Protein AF-X0RIC4-F1 (afdb_monomer_lite)

Structure (mmCIF, N/CA/C/O backbone):
data_AF-X0RIC4-F1
#
_entry.id   AF-X0RIC4-F1
#
loop_
_atom_site.group_PDB
_atom_site.id
_atom_site.type_symbol
_atom_site.label_atom_id
_atom_site.label_alt_id
_atom_site.label_comp_id
_atom_site.label_asym_id
_atom_site.label_entity_id
_atom_site.label_seq_id
_atom_site.pdbx_PDB_ins_code
_atom_site.Cartn_x
_atom_site.Cartn_y
_atom_site.Cartn_z
_atom_site.occupancy
_atom_site.B_iso_or_equiv
_atom_site.auth_seq_id
_atom_site.auth_comp_id
_atom_site.auth_asym_id
_atom_site.auth_atom_id
_atom_site.pdbx_PDB_model_num
ATOM 1 N N . MET A 1 1 ? 10.870 5.570 -23.218 1.00 50.81 1 MET A N 1
ATOM 2 C CA . MET A 1 1 ? 11.682 4.789 -22.263 1.00 50.81 1 MET A CA 1
ATOM 3 C C . MET A 1 1 ? 11.216 5.208 -20.881 1.00 50.81 1 MET A C 1
ATOM 5 O O . MET A 1 1 ? 11.483 6.336 -20.495 1.00 50.81 1 MET A O 1
ATOM 9 N N . VAL A 1 2 ? 10.388 4.401 -20.217 1.00 67.12 2 VAL A N 1
ATOM 10 C CA . VAL A 1 2 ? 9.925 4.743 -18.865 1.00 67.12 2 VAL A CA 1
ATOM 11 C C . VAL A 1 2 ? 11.078 4.425 -17.921 1.00 67.12 2 VAL A C 1
ATOM 13 O O . VAL A 1 2 ? 11.483 3.271 -17.803 1.00 67.12 2 VAL A O 1
ATOM 16 N N . THR A 1 3 ? 11.675 5.457 -17.335 1.00 86.06 3 THR A N 1
ATOM 17 C CA . THR A 1 3 ? 12.798 5.302 -16.407 1.00 86.06 3 THR A CA 1
ATOM 18 C C . THR A 1 3 ? 12.267 4.816 -15.063 1.00 86.06 3 THR A C 1
ATOM 20 O O . THR A 1 3 ? 11.156 5.162 -14.674 1.00 86.06 3 THR A O 1
ATOM 23 N N . ILE A 1 4 ? 13.070 4.063 -14.311 1.00 85.69 4 ILE A N 1
ATOM 24 C CA . ILE A 1 4 ? 12.718 3.586 -12.959 1.00 85.69 4 ILE A CA 1
ATOM 25 C C . ILE A 1 4 ? 12.215 4.737 -12.063 1.00 85.69 4 ILE A C 1
ATOM 27 O O . ILE A 1 4 ? 11.303 4.550 -11.268 1.00 85.69 4 ILE A O 1
ATOM 31 N N . ILE A 1 5 ? 12.750 5.946 -12.257 1.00 85.81 5 ILE A N 1
ATOM 32 C CA . ILE A 1 5 ? 12.340 7.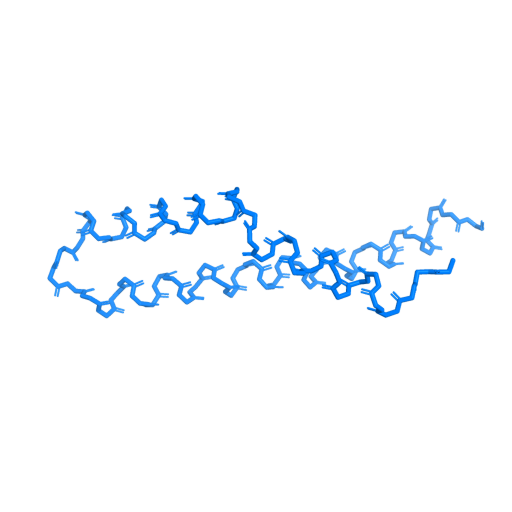176 -11.563 1.00 85.81 5 ILE A CA 1
ATOM 33 C C . ILE A 1 5 ? 10.862 7.524 -11.811 1.00 85.81 5 ILE A C 1
ATOM 35 O O . ILE A 1 5 ? 10.151 7.840 -10.862 1.00 85.81 5 ILE A O 1
ATOM 39 N N . GLU A 1 6 ? 10.384 7.421 -13.052 1.00 86.12 6 GLU A N 1
ATOM 40 C CA . GLU A 1 6 ? 8.984 7.695 -13.408 1.00 86.12 6 GLU A CA 1
ATOM 41 C C . GLU A 1 6 ? 8.048 6.663 -12.773 1.00 86.12 6 GLU A C 1
ATOM 43 O O . GLU A 1 6 ? 7.000 7.013 -12.239 1.00 86.12 6 GLU A O 1
ATOM 48 N N . ILE A 1 7 ? 8.458 5.389 -12.769 1.00 86.88 7 ILE A N 1
ATOM 49 C CA . ILE A 1 7 ? 7.689 4.295 -12.157 1.00 86.88 7 ILE A CA 1
ATOM 50 C C . ILE A 1 7 ? 7.549 4.529 -10.650 1.00 86.88 7 ILE A C 1
ATOM 52 O O . ILE A 1 7 ? 6.458 4.391 -10.101 1.00 86.88 7 ILE A O 1
ATOM 56 N N . ILE A 1 8 ? 8.638 4.927 -9.984 1.00 86.56 8 ILE A N 1
ATOM 57 C CA . ILE A 1 8 ? 8.625 5.263 -8.556 1.00 86.56 8 ILE A CA 1
ATOM 58 C C . ILE A 1 8 ? 7.747 6.494 -8.297 1.00 86.56 8 ILE A C 1
ATOM 60 O O . ILE A 1 8 ? 6.970 6.489 -7.345 1.00 86.56 8 ILE A O 1
ATOM 64 N N . GLY A 1 9 ? 7.826 7.524 -9.146 1.00 89.81 9 GLY A N 1
ATOM 65 C CA . GLY A 1 9 ? 6.989 8.721 -9.037 1.00 89.81 9 GLY A CA 1
ATOM 66 C C . GLY A 1 9 ? 5.498 8.405 -9.163 1.00 89.81 9 GLY A C 1
ATOM 67 O O . GLY A 1 9 ? 4.705 8.817 -8.319 1.00 89.81 9 GLY A O 1
ATOM 68 N N . LEU A 1 10 ? 5.122 7.604 -10.160 1.00 86.19 10 LEU A N 1
ATOM 69 C CA . LEU A 1 10 ? 3.745 7.149 -10.368 1.00 86.19 10 LEU A CA 1
ATOM 70 C C . LEU A 1 10 ? 3.240 6.297 -9.197 1.00 86.19 10 LEU A C 1
ATOM 72 O O . LEU A 1 10 ? 2.126 6.512 -8.724 1.00 86.19 10 LEU A O 1
ATOM 76 N N . ALA A 1 11 ? 4.068 5.383 -8.682 1.00 85.00 11 ALA A N 1
ATOM 77 C CA . ALA A 1 11 ? 3.722 4.575 -7.513 1.00 85.00 11 ALA A CA 1
ATOM 78 C C . ALA A 1 11 ? 3.533 5.431 -6.249 1.00 85.00 11 ALA A C 1
ATOM 80 O O . ALA A 1 11 ? 2.643 5.162 -5.444 1.00 85.00 11 ALA A O 1
ATOM 81 N N . PHE A 1 12 ? 4.338 6.484 -6.081 1.00 87.50 12 PHE A N 1
ATOM 82 C CA . PHE A 1 12 ? 4.197 7.411 -4.961 1.00 87.50 12 PHE A CA 1
ATOM 83 C C . PHE A 1 12 ? 2.884 8.197 -5.037 1.00 87.50 12 PHE A C 1
ATOM 85 O O . PHE A 1 12 ? 2.193 8.329 -4.029 1.00 87.50 12 PHE A O 1
ATOM 92 N N . VAL A 1 13 ? 2.515 8.672 -6.231 1.00 90.12 13 VAL A N 1
ATOM 93 C CA . VAL A 1 13 ? 1.246 9.379 -6.462 1.00 90.12 13 VAL A CA 1
ATOM 94 C C . VAL A 1 13 ? 0.043 8.467 -6.198 1.00 90.12 13 VAL A C 1
ATOM 96 O O . VAL A 1 13 ? -0.930 8.919 -5.597 1.00 90.12 13 VAL A O 1
ATOM 99 N N . ASP A 1 14 ? 0.112 7.186 -6.574 1.00 86.50 14 ASP A N 1
ATOM 100 C CA . ASP A 1 14 ? -0.965 6.225 -6.295 1.00 86.50 14 ASP A CA 1
ATOM 101 C C . ASP A 1 14 ? -1.082 5.890 -4.796 1.00 86.50 14 ASP A C 1
ATOM 103 O O . ASP A 1 14 ? -2.183 5.778 -4.261 1.00 86.50 14 ASP A O 1
ATOM 107 N N . ALA A 1 15 ? 0.038 5.833 -4.069 1.00 83.56 15 ALA A N 1
ATOM 108 C CA . ALA A 1 15 ? 0.027 5.614 -2.620 1.00 83.56 15 ALA A CA 1
ATOM 109 C C . ALA A 1 15 ? -0.649 6.760 -1.838 1.00 83.56 15 ALA A C 1
ATOM 111 O O . ALA A 1 15 ? -1.275 6.512 -0.806 1.00 83.56 15 ALA A O 1
ATOM 112 N N . VAL A 1 16 ? -0.552 8.005 -2.322 1.00 88.19 16 VAL A N 1
ATOM 113 C CA . VAL A 1 16 ? -1.248 9.173 -1.741 1.00 88.19 16 VAL A CA 1
ATOM 114 C C . VAL A 1 16 ? -2.605 9.452 -2.394 1.00 88.19 16 VAL A C 1
ATOM 116 O O . VAL A 1 16 ? -3.239 10.468 -2.097 1.00 88.19 16 VAL A O 1
ATOM 119 N N . ASN A 1 17 ? -3.075 8.568 -3.276 1.00 88.06 17 ASN A N 1
ATOM 120 C CA . ASN A 1 17 ? -4.319 8.755 -4.004 1.00 88.06 17 ASN A CA 1
ATOM 121 C C . ASN A 1 17 ? -5.521 8.702 -3.040 1.00 88.06 17 ASN A C 1
ATOM 123 O O . ASN A 1 17 ? -5.757 7.671 -2.395 1.00 88.06 17 ASN A O 1
ATOM 127 N N . PRO A 1 18 ? -6.342 9.769 -2.962 1.00 84.62 18 PRO A N 1
ATOM 128 C CA . PRO A 1 18 ? -7.512 9.789 -2.088 1.00 84.62 18 PRO A CA 1
ATOM 129 C C . PRO A 1 18 ? -8.526 8.684 -2.419 1.00 84.62 18 PRO A C 1
ATOM 131 O O . PRO A 1 18 ? -9.281 8.283 -1.537 1.00 84.62 18 PRO A O 1
ATOM 134 N N . CYS A 1 19 ? -8.528 8.150 -3.647 1.00 86.31 19 CYS A N 1
ATOM 135 C CA . CYS A 1 19 ? -9.383 7.029 -4.044 1.00 86.31 19 CYS A CA 1
ATOM 136 C C . CYS A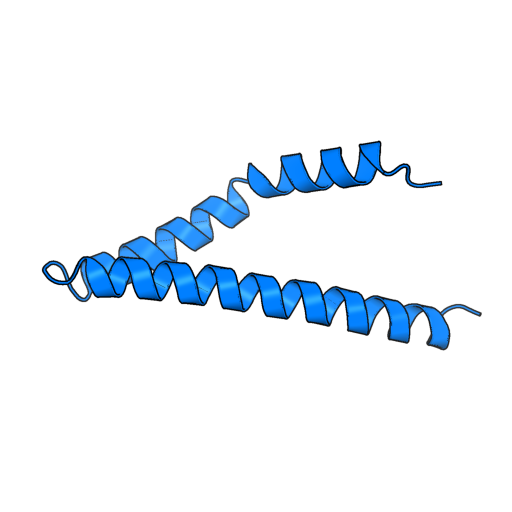 1 19 ? -9.048 5.743 -3.267 1.00 86.31 19 CYS A C 1
ATOM 138 O O . CYS A 1 19 ? -9.929 5.133 -2.660 1.00 86.31 19 CYS A O 1
ATOM 140 N N . ALA A 1 20 ? -7.768 5.364 -3.216 1.00 84.50 20 ALA A N 1
ATOM 141 C CA . ALA A 1 20 ? -7.323 4.160 -2.515 1.00 84.50 20 ALA A CA 1
ATOM 142 C C . ALA A 1 20 ? -7.518 4.289 -0.995 1.00 84.50 20 ALA A C 1
ATOM 144 O O . ALA A 1 20 ? -7.985 3.355 -0.334 1.00 84.50 20 ALA A O 1
ATOM 145 N N . LEU A 1 21 ? -7.238 5.478 -0.453 1.00 83.56 21 LEU A N 1
ATOM 146 C CA . LEU A 1 21 ? -7.461 5.790 0.957 1.00 83.56 21 LEU A CA 1
ATOM 147 C C . LEU A 1 21 ? -8.947 5.719 1.327 1.00 83.56 21 LEU A C 1
ATOM 149 O O . LEU A 1 21 ? -9.287 5.114 2.342 1.00 83.56 21 LEU A O 1
ATOM 153 N N . ALA A 1 22 ? -9.840 6.275 0.503 1.00 87.06 22 ALA A N 1
ATOM 154 C CA . ALA A 1 22 ? -11.279 6.239 0.755 1.00 87.06 22 ALA A CA 1
ATOM 155 C C . ALA A 1 22 ? -11.806 4.800 0.834 1.00 87.06 22 ALA A C 1
ATOM 157 O O . ALA A 1 22 ? -12.521 4.463 1.778 1.00 87.06 22 ALA A O 1
ATOM 158 N N . VAL A 1 23 ? -11.408 3.929 -0.098 1.00 86.69 23 VAL A N 1
ATOM 159 C CA . VAL A 1 23 ? -11.823 2.517 -0.081 1.00 86.69 23 VAL A CA 1
ATOM 160 C C . VAL A 1 23 ? -11.292 1.805 1.166 1.00 86.69 23 VAL A C 1
ATOM 162 O O . VAL A 1 23 ? -12.060 1.126 1.850 1.00 86.69 23 VAL A O 1
ATOM 165 N N . MET A 1 24 ? -10.017 2.008 1.519 1.00 82.94 24 MET A N 1
ATOM 166 C CA . MET A 1 24 ? -9.431 1.420 2.729 1.00 82.94 24 MET A CA 1
ATOM 167 C C . MET A 1 24 ? -10.183 1.867 3.994 1.00 82.94 24 MET A C 1
ATOM 169 O O . MET A 1 24 ? -10.496 1.043 4.856 1.00 82.94 24 MET A O 1
ATOM 173 N N . ILE A 1 25 ? -10.517 3.158 4.094 1.00 84.38 25 ILE A N 1
ATOM 174 C CA . ILE A 1 25 ? -11.250 3.733 5.229 1.00 84.38 25 ILE A CA 1
ATOM 175 C C . ILE A 1 25 ? -12.670 3.169 5.309 1.00 84.38 25 ILE A C 1
ATOM 177 O O . ILE A 1 25 ? -13.101 2.807 6.400 1.00 84.38 25 ILE A O 1
ATOM 181 N N . ILE A 1 26 ? -13.389 3.043 4.190 1.00 84.19 26 ILE A N 1
ATOM 182 C CA . ILE A 1 26 ? -14.750 2.481 4.170 1.00 84.19 26 ILE A CA 1
ATOM 183 C C . ILE A 1 26 ? -14.738 1.019 4.641 1.00 84.19 26 ILE A C 1
ATOM 185 O O . ILE A 1 26 ? -15.567 0.624 5.463 1.00 84.19 26 ILE A O 1
ATOM 189 N N . VAL A 1 27 ? -13.774 0.215 4.188 1.00 83.75 27 VAL A N 1
ATOM 190 C CA . VAL A 1 27 ? -13.627 -1.184 4.629 1.00 83.75 27 VAL A CA 1
ATOM 191 C C . VAL A 1 27 ? -13.290 -1.261 6.124 1.00 83.75 27 VAL A C 1
ATOM 193 O O . VAL A 1 27 ? -13.894 -2.037 6.861 1.00 83.75 27 VAL A O 1
ATOM 196 N N . LEU A 1 28 ? -12.383 -0.417 6.618 1.00 80.94 28 LEU A N 1
ATOM 197 C CA . LEU A 1 28 ? -12.062 -0.355 8.048 1.00 80.94 28 LEU A CA 1
ATOM 198 C C . LEU A 1 28 ? -13.258 0.110 8.889 1.00 80.94 28 LEU A C 1
ATOM 200 O O . LEU A 1 28 ? -13.527 -0.477 9.937 1.00 80.94 28 LEU A O 1
ATOM 204 N N . MET A 1 29 ? -13.993 1.127 8.431 1.00 80.81 29 MET A N 1
ATOM 205 C CA . MET A 1 29 ? -15.191 1.630 9.105 1.00 80.81 29 MET A CA 1
ATOM 206 C C . MET A 1 29 ? -16.279 0.564 9.174 1.00 80.81 29 MET A C 1
ATOM 208 O O . MET A 1 29 ? -16.812 0.327 10.250 1.00 80.81 29 MET A O 1
ATOM 212 N N . THR A 1 30 ? -16.570 -0.132 8.074 1.00 80.62 30 THR A N 1
ATOM 213 C CA . THR A 1 30 ? -17.565 -1.218 8.072 1.00 80.62 30 THR A CA 1
ATOM 214 C C . THR A 1 30 ? -17.191 -2.342 9.044 1.00 80.62 30 THR A C 1
ATOM 216 O O . THR A 1 30 ? -18.053 -2.818 9.783 1.00 80.62 30 THR A O 1
ATOM 219 N N . LEU A 1 31 ? -15.907 -2.703 9.142 1.00 77.56 31 LEU A N 1
ATOM 220 C CA . LEU A 1 31 ? -15.415 -3.678 10.125 1.00 77.56 31 LEU A CA 1
ATOM 221 C C . LEU A 1 31 ? -15.531 -3.180 11.577 1.00 77.56 31 LEU A C 1
ATOM 223 O O . LEU A 1 31 ? -15.935 -3.944 12.457 1.00 77.56 31 LEU A O 1
ATOM 227 N N . LEU A 1 32 ? -15.203 -1.909 11.832 1.00 74.19 32 LEU A N 1
ATOM 228 C CA . LEU A 1 32 ? -15.329 -1.267 13.148 1.00 74.19 32 LEU A CA 1
ATOM 229 C C . LEU A 1 32 ? -16.792 -1.171 13.600 1.00 74.19 32 LEU A C 1
ATOM 231 O O . LEU A 1 32 ? -17.089 -1.444 14.762 1.00 74.19 32 LEU A O 1
ATOM 235 N N . THR A 1 33 ? -17.704 -0.824 12.689 1.00 76.69 33 THR A N 1
ATOM 236 C CA . THR A 1 33 ? -19.145 -0.731 12.963 1.00 76.69 33 THR A CA 1
ATOM 237 C C . THR A 1 33 ? -19.759 -2.101 13.247 1.00 76.69 33 THR A C 1
ATOM 239 O O . THR A 1 33 ? -20.643 -2.198 14.094 1.00 76.69 33 THR A O 1
ATOM 242 N N . GLN A 1 34 ? -19.292 -3.168 12.591 1.00 70.38 34 GLN A N 1
ATOM 243 C CA . GLN A 1 34 ? -19.821 -4.515 12.824 1.00 70.38 34 GLN A CA 1
ATOM 244 C C . GLN A 1 34 ? -19.328 -5.157 14.130 1.00 70.38 34 GLN A C 1
ATOM 246 O O . GLN A 1 34 ? -20.051 -5.967 14.702 1.00 70.38 34 GLN A O 1
ATOM 251 N N . ASN A 1 35 ? -18.123 -4.829 14.615 1.00 65.25 35 ASN A N 1
ATOM 252 C CA . ASN A 1 35 ? -17.543 -5.455 15.813 1.00 65.25 35 ASN A CA 1
ATOM 253 C C . ASN A 1 35 ? -16.701 -4.462 16.648 1.00 65.25 35 ASN A C 1
ATOM 255 O O . ASN A 1 35 ? -15.466 -4.530 16.621 1.00 65.25 35 ASN A O 1
ATOM 259 N N . PRO A 1 36 ? -17.331 -3.579 17.449 1.00 64.00 36 PRO A N 1
ATOM 260 C CA . PRO A 1 36 ? -16.642 -2.487 18.149 1.00 64.00 36 PRO A CA 1
ATOM 261 C C . PRO A 1 36 ? -15.591 -2.943 19.182 1.00 64.00 36 PRO A C 1
ATOM 263 O O . PRO A 1 36 ? -14.636 -2.215 19.451 1.00 64.00 36 PRO A O 1
ATOM 266 N N . GLU A 1 37 ? -15.702 -4.157 19.734 1.00 63.03 37 GLU A N 1
ATOM 267 C CA . GLU A 1 37 ? -14.777 -4.649 20.771 1.00 63.03 37 GLU A CA 1
ATOM 268 C C . GLU A 1 37 ? -13.589 -5.467 20.234 1.00 63.03 37 GLU A C 1
ATOM 270 O O . GLU A 1 37 ? -12.613 -5.703 20.951 1.00 63.03 37 GLU A O 1
ATOM 275 N N . LYS A 1 38 ? -13.603 -5.885 18.960 1.00 67.75 38 LYS A N 1
ATOM 276 C CA . LYS A 1 38 ? -12.566 -6.772 18.399 1.00 67.75 38 LYS A CA 1
ATOM 277 C C . LYS A 1 38 ? -11.621 -6.033 17.458 1.00 67.75 38 LYS A C 1
ATOM 279 O O . LYS A 1 38 ? -11.538 -6.336 16.270 1.00 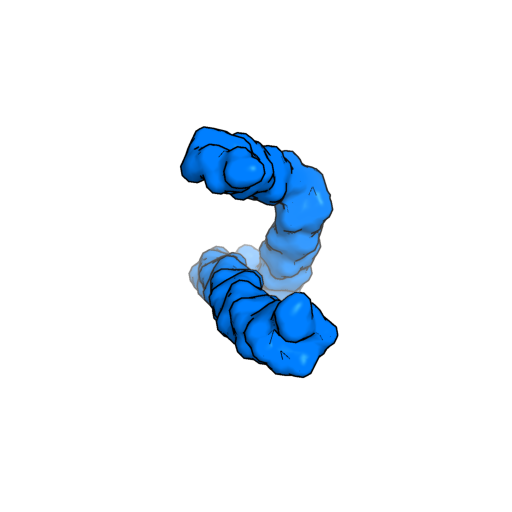67.75 38 LYS A O 1
ATOM 284 N N . LYS A 1 39 ? -10.787 -5.155 18.027 1.00 69.00 39 LYS A N 1
ATOM 285 C CA . LYS A 1 39 ? -9.691 -4.447 17.321 1.00 69.00 39 LYS A CA 1
ATOM 286 C C . LYS A 1 39 ? -8.801 -5.383 16.481 1.00 69.00 39 LYS A C 1
ATOM 288 O O . LYS A 1 39 ? -8.301 -4.995 15.431 1.00 69.00 39 LYS A O 1
ATOM 293 N N . ARG A 1 40 ? -8.648 -6.645 16.909 1.00 73.50 40 ARG A N 1
ATOM 294 C CA . ARG A 1 40 ? -7.886 -7.680 16.188 1.00 73.50 40 ARG A CA 1
ATOM 295 C C . ARG A 1 40 ? -8.518 -8.083 14.849 1.00 73.50 40 ARG A C 1
ATOM 297 O O . ARG A 1 40 ? -7.786 -8.392 13.918 1.00 73.50 40 ARG A O 1
ATOM 304 N N . GLN A 1 41 ? -9.849 -8.073 14.741 1.00 72.44 41 GLN A N 1
ATOM 305 C CA . GLN A 1 41 ? -10.549 -8.355 13.482 1.00 72.44 41 GLN A CA 1
ATOM 306 C C . GLN A 1 41 ? -10.447 -7.190 12.499 1.00 72.44 41 GLN A C 1
ATOM 308 O O . GLN A 1 41 ? -10.304 -7.428 11.308 1.00 72.44 41 GLN A O 1
ATOM 313 N N . VAL A 1 42 ? -10.436 -5.950 12.994 1.00 78.00 42 VAL A N 1
ATOM 314 C CA . VAL A 1 42 ? -10.211 -4.759 12.160 1.00 78.00 42 VAL A CA 1
ATOM 315 C C . VAL A 1 42 ? -8.814 -4.804 11.531 1.00 78.00 42 VAL A C 1
ATOM 317 O O . VAL A 1 42 ? -8.673 -4.598 10.329 1.00 78.00 42 VAL A O 1
ATOM 320 N N . LEU A 1 43 ? -7.792 -5.164 12.320 1.00 79.38 43 LEU A N 1
ATOM 321 C CA . LEU A 1 43 ? -6.419 -5.310 11.824 1.00 79.38 43 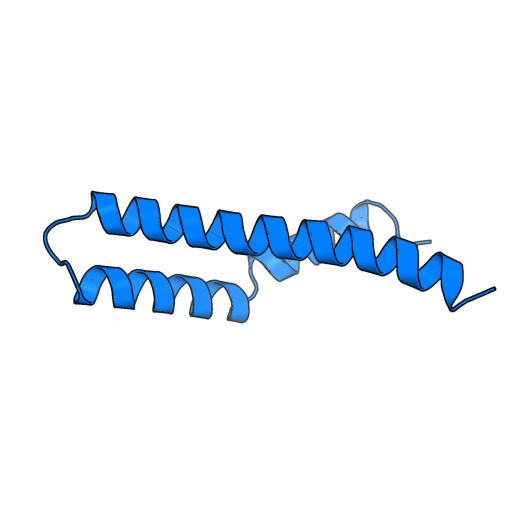LEU A CA 1
ATOM 322 C C . LEU A 1 43 ? -6.294 -6.440 10.787 1.00 79.38 43 LEU A C 1
ATOM 324 O O . LEU A 1 43 ? -5.653 -6.266 9.754 1.00 79.38 43 LEU A O 1
ATOM 328 N N . LEU A 1 44 ? -6.940 -7.585 11.043 1.00 81.38 44 LEU A N 1
ATOM 329 C CA . LEU A 1 44 ? -6.982 -8.707 10.101 1.00 81.38 44 LEU A CA 1
ATOM 330 C C . LEU A 1 44 ? -7.728 -8.342 8.814 1.00 81.38 44 LEU A C 1
ATOM 332 O O . LEU A 1 44 ? -7.255 -8.675 7.735 1.00 81.38 44 LEU A O 1
ATOM 336 N N . GLY A 1 45 ? -8.856 -7.638 8.898 1.00 82.44 45 GLY A N 1
ATOM 337 C CA . GLY A 1 45 ? -9.622 -7.231 7.721 1.00 82.44 45 GLY A CA 1
ATOM 338 C C . GLY A 1 45 ? -8.876 -6.222 6.846 1.00 82.44 45 GLY A C 1
ATOM 339 O O . GLY A 1 45 ? -8.853 -6.379 5.627 1.00 82.44 45 GLY A O 1
ATOM 340 N N . GLY A 1 46 ? -8.173 -5.259 7.454 1.00 82.19 46 GLY A N 1
ATOM 341 C CA . GLY A 1 46 ? -7.250 -4.381 6.726 1.00 82.19 46 GLY A CA 1
ATOM 342 C C . GLY A 1 46 ? -6.109 -5.157 6.057 1.00 82.19 46 GLY A C 1
ATOM 343 O O . GLY A 1 46 ? -5.776 -4.895 4.903 1.00 82.19 46 GLY A O 1
ATOM 344 N N . LEU A 1 47 ? -5.562 -6.171 6.736 1.00 85.38 47 LEU A N 1
ATOM 345 C CA . LEU A 1 47 ? -4.530 -7.039 6.167 1.00 85.38 47 LEU A CA 1
ATOM 346 C C . LEU A 1 47 ? -5.050 -7.821 4.950 1.00 85.38 47 LEU A C 1
ATOM 348 O O . LEU A 1 47 ? -4.376 -7.850 3.925 1.00 85.38 47 LEU A O 1
ATOM 352 N N . PHE A 1 48 ? -6.253 -8.399 5.028 1.00 87.06 48 PHE A N 1
ATOM 353 C CA . PHE A 1 48 ? -6.889 -9.088 3.898 1.00 87.06 48 PHE A CA 1
ATOM 354 C C . PHE A 1 48 ? -7.157 -8.154 2.714 1.00 87.06 48 PHE A C 1
ATOM 356 O O . PHE A 1 48 ? -6.985 -8.571 1.571 1.00 87.06 48 PHE A O 1
ATOM 363 N N . PHE A 1 49 ? -7.528 -6.896 2.967 1.00 85.12 49 PHE A N 1
ATOM 364 C CA . PHE A 1 49 ? -7.725 -5.901 1.913 1.00 85.12 49 PHE A CA 1
ATOM 365 C C . PHE A 1 49 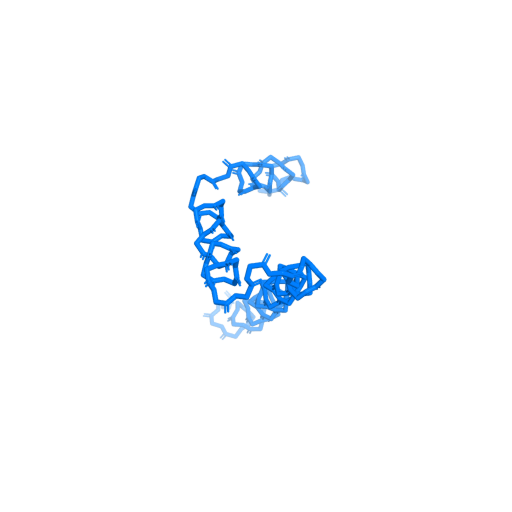? -6.424 -5.607 1.152 1.00 85.12 49 PHE A C 1
ATOM 367 O O . PHE A 1 49 ? -6.403 -5.685 -0.075 1.00 85.12 49 PHE A O 1
ATOM 374 N N . ILE A 1 50 ? -5.323 -5.354 1.868 1.00 86.75 50 ILE A N 1
ATOM 375 C CA . ILE A 1 50 ? -4.002 -5.136 1.253 1.00 86.75 50 ILE A CA 1
ATOM 376 C C . ILE A 1 50 ? -3.581 -6.371 0.445 1.00 86.75 50 ILE A C 1
ATOM 378 O O . ILE A 1 50 ? -3.105 -6.244 -0.682 1.00 86.75 50 ILE A O 1
ATOM 382 N N . LEU A 1 51 ? -3.800 -7.568 0.996 1.00 90.12 51 LEU A N 1
ATOM 383 C CA . LEU A 1 51 ? -3.471 -8.836 0.342 1.00 90.12 51 LEU A CA 1
ATOM 384 C C . LEU A 1 51 ? -4.276 -9.028 -0.956 1.00 90.12 51 LEU A C 1
ATOM 386 O O . LEU A 1 51 ? -3.717 -9.428 -1.974 1.00 90.12 51 LEU A O 1
ATOM 390 N N . ALA A 1 52 ? -5.567 -8.686 -0.949 1.00 89.19 52 ALA A N 1
ATOM 391 C CA . ALA A 1 52 ? -6.422 -8.752 -2.130 1.00 89.19 52 ALA A CA 1
ATOM 392 C C . ALA A 1 52 ? -5.962 -7.786 -3.234 1.00 89.19 52 ALA A C 1
ATOM 394 O O . ALA A 1 52 ? -5.838 -8.199 -4.387 1.00 89.19 52 ALA A O 1
ATOM 395 N N . VAL A 1 53 ? -5.657 -6.530 -2.886 1.00 87.62 53 VAL A N 1
ATOM 396 C CA . VAL A 1 53 ? -5.141 -5.535 -3.845 1.00 87.62 53 VAL A CA 1
ATOM 397 C C . VAL A 1 53 ? -3.790 -5.976 -4.407 1.00 87.62 53 VAL A C 1
ATOM 399 O O . VAL A 1 53 ? -3.581 -5.902 -5.616 1.00 87.62 53 VAL A O 1
ATOM 402 N N . PHE A 1 54 ? -2.901 -6.509 -3.565 1.00 88.94 54 PHE A N 1
ATOM 403 C CA . PHE A 1 54 ? -1.607 -7.035 -3.998 1.00 88.94 54 PHE A CA 1
ATOM 404 C C . PHE A 1 54 ? -1.756 -8.174 -5.015 1.00 88.94 54 PHE A C 1
ATOM 406 O O . PHE A 1 54 ? -1.134 -8.132 -6.077 1.00 88.94 54 PHE A O 1
ATOM 413 N N . ILE A 1 55 ? -2.610 -9.165 -4.731 1.00 93.94 55 ILE A N 1
ATOM 414 C CA . ILE A 1 55 ? -2.876 -10.277 -5.658 1.00 93.94 55 ILE A CA 1
ATOM 415 C C . ILE A 1 55 ? -3.464 -9.755 -6.969 1.00 93.94 55 ILE A C 1
ATOM 417 O O . ILE A 1 55 ? -3.034 -10.182 -8.040 1.00 93.94 55 ILE A O 1
ATOM 421 N N . LEU A 1 56 ? -4.422 -8.827 -6.900 1.00 91.06 56 LEU A N 1
ATOM 422 C CA . LEU A 1 56 ? -5.059 -8.257 -8.082 1.00 91.06 56 LEU A CA 1
ATOM 423 C C . LEU A 1 56 ? -4.040 -7.533 -8.968 1.00 91.06 56 LEU A C 1
ATOM 425 O O . LEU A 1 56 ? -3.997 -7.800 -10.162 1.00 91.06 56 LEU A O 1
ATOM 429 N N . TYR A 1 57 ? -3.198 -6.666 -8.397 1.00 87.44 57 TYR A N 1
ATOM 430 C CA . TYR A 1 57 ? -2.167 -5.937 -9.146 1.00 87.44 57 TYR A CA 1
ATOM 431 C C . TYR A 1 57 ? -1.109 -6.878 -9.725 1.00 87.44 57 TYR A C 1
ATOM 433 O O . TYR A 1 57 ? -0.685 -6.699 -10.868 1.00 87.44 57 TYR A O 1
ATOM 441 N N . PHE A 1 58 ? -0.713 -7.906 -8.972 1.00 89.94 58 PHE A N 1
ATOM 442 C CA . PHE A 1 58 ? 0.218 -8.922 -9.456 1.00 89.94 58 PHE A CA 1
ATOM 443 C C . PHE A 1 58 ? -0.360 -9.682 -10.655 1.00 89.94 58 PHE A C 1
ATOM 445 O O . PHE A 1 58 ? 0.297 -9.825 -11.688 1.00 89.94 58 PHE A O 1
ATOM 452 N N . LEU A 1 59 ? -1.615 -10.121 -10.545 1.00 93.12 59 LEU A N 1
ATOM 453 C CA . LEU A 1 59 ? -2.302 -10.823 -11.619 1.00 93.12 59 LEU A CA 1
ATOM 454 C C . LEU A 1 59 ? -2.552 -9.905 -12.819 1.00 93.12 59 LEU A C 1
ATOM 456 O O . LEU A 1 59 ? -2.355 -10.329 -13.952 1.00 93.12 59 LEU A O 1
ATOM 460 N N . TYR A 1 60 ? -2.917 -8.645 -12.586 1.00 87.44 60 TYR A N 1
ATOM 461 C CA . TYR A 1 60 ? -3.096 -7.642 -13.633 1.00 87.44 60 TYR A CA 1
ATOM 462 C C . TYR A 1 60 ? -1.804 -7.429 -14.424 1.00 87.44 60 TYR A C 1
ATOM 464 O O . TYR A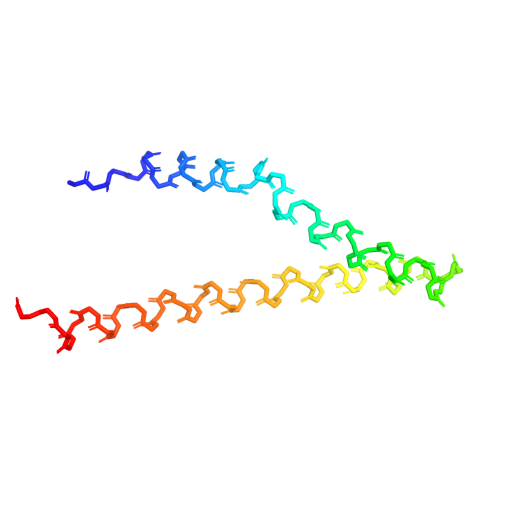 1 60 ? -1.835 -7.422 -15.651 1.00 87.44 60 TYR A O 1
ATOM 472 N N . GLY A 1 61 ? -0.655 -7.346 -13.746 1.00 86.19 61 GLY A N 1
ATOM 473 C CA . GLY A 1 61 ? 0.653 -7.288 -14.399 1.00 86.19 61 GLY A CA 1
ATOM 474 C C . GLY A 1 61 ? 0.945 -8.532 -15.244 1.00 86.19 61 GLY A C 1
ATOM 475 O O . GLY A 1 61 ? 1.348 -8.407 -16.399 1.00 86.19 61 GLY A O 1
ATOM 476 N N . LEU A 1 62 ? 0.681 -9.729 -14.708 1.00 87.69 62 LEU A N 1
ATOM 477 C CA . LEU A 1 62 ? 0.876 -10.990 -15.432 1.00 87.69 62 LEU A CA 1
ATOM 478 C C . LEU A 1 62 ? -0.009 -11.068 -16.686 1.00 87.69 62 LEU A C 1
ATOM 480 O O . LEU A 1 62 ? 0.473 -11.396 -17.770 1.00 87.69 62 LEU A O 1
ATOM 484 N N . ILE A 1 63 ? -1.292 -10.732 -16.538 1.00 86.94 63 ILE A N 1
ATOM 485 C CA . ILE A 1 63 ? -2.276 -10.694 -17.621 1.00 86.94 63 ILE A CA 1
ATOM 486 C C . ILE A 1 63 ? -1.836 -9.680 -18.675 1.00 86.94 63 ILE A C 1
ATOM 488 O O . ILE A 1 63 ? -1.765 -10.029 -19.847 1.00 86.94 63 ILE A O 1
ATOM 492 N N . MET A 1 64 ? -1.475 -8.459 -18.278 1.00 84.62 64 MET A N 1
ATOM 493 C CA . MET A 1 64 ? -1.025 -7.420 -19.207 1.00 84.62 64 MET A CA 1
ATOM 494 C C . MET A 1 64 ? 0.176 -7.881 -20.037 1.00 84.62 64 MET A C 1
ATOM 496 O O . MET A 1 64 ? 0.164 -7.699 -21.248 1.00 84.62 64 MET A O 1
ATOM 500 N N . ILE A 1 65 ? 1.170 -8.543 -19.438 1.00 83.88 65 ILE A N 1
ATOM 501 C CA . ILE A 1 65 ? 2.336 -9.057 -20.178 1.00 83.88 65 ILE A CA 1
ATOM 502 C C . ILE A 1 65 ? 1.920 -10.113 -21.218 1.00 83.88 65 ILE A C 1
ATOM 504 O O . ILE A 1 65 ? 2.397 -10.075 -22.351 1.00 83.88 65 ILE A O 1
ATOM 508 N N . GLN A 1 66 ? 1.024 -11.036 -20.854 1.00 80.88 66 GLN A N 1
ATOM 509 C CA . GLN A 1 66 ? 0.533 -12.081 -21.763 1.00 80.88 66 GLN A CA 1
ATOM 510 C C . GLN A 1 66 ? -0.361 -11.518 -22.879 1.00 80.88 66 GLN A C 1
ATOM 512 O O . GLN A 1 66 ? -0.289 -11.960 -24.021 1.00 80.88 66 GLN A O 1
ATOM 517 N N . PHE A 1 67 ? -1.196 -10.523 -22.574 1.00 78.94 67 PHE A N 1
ATOM 518 C CA . PHE A 1 67 ? -2.044 -9.867 -23.570 1.00 78.94 67 PHE A CA 1
ATOM 519 C C . PHE A 1 67 ? -1.225 -9.014 -24.539 1.00 78.94 67 PHE A C 1
ATOM 521 O O . PHE A 1 67 ? -1.472 -9.062 -25.742 1.00 78.94 67 PHE A O 1
ATOM 528 N N . PHE A 1 68 ? -0.226 -8.274 -24.049 1.00 75.06 68 PHE A N 1
ATOM 529 C CA . PHE A 1 68 ? 0.638 -7.464 -24.907 1.00 75.06 68 PHE A CA 1
ATOM 530 C C . PHE A 1 68 ? 1.469 -8.313 -25.873 1.00 75.06 68 PHE A C 1
ATOM 532 O O . PHE A 1 68 ? 1.670 -7.878 -27.000 1.00 75.06 68 PHE A O 1
ATOM 539 N N . SER A 1 69 ? 1.894 -9.522 -25.487 1.00 64.25 69 SER A N 1
ATOM 540 C CA . SER A 1 69 ? 2.634 -10.411 -26.396 1.00 64.25 69 SER A CA 1
ATOM 541 C C . SER A 1 69 ? 1.760 -11.077 -27.464 1.00 64.25 69 SER A C 1
ATOM 543 O O . SER A 1 69 ? 2.285 -11.502 -28.490 1.00 64.25 69 SER A O 1
ATOM 545 N N . HIS A 1 70 ? 0.445 -11.190 -27.238 1.00 64.12 70 HIS A N 1
ATOM 546 C CA . HIS A 1 70 ? -0.469 -11.863 -28.166 1.00 64.12 70 HIS A CA 1
ATOM 547 C C . HIS A 1 70 ? -1.278 -10.898 -29.052 1.00 64.12 70 HIS A C 1
ATOM 549 O O . HIS A 1 70 ? -1.685 -11.282 -30.145 1.00 64.12 70 HIS A O 1
ATOM 555 N N . VAL A 1 71 ? -1.526 -9.660 -28.602 1.00 64.56 71 VAL A N 1
ATOM 556 C CA . VAL A 1 71 ? -2.379 -8.676 -29.305 1.00 64.56 71 VAL A CA 1
ATOM 557 C C . VAL A 1 71 ? -1.585 -7.641 -30.110 1.00 64.56 71 VAL A C 1
ATOM 559 O O . VAL A 1 71 ? -2.114 -7.123 -31.093 1.00 64.56 71 VAL A O 1
ATOM 562 N N . ILE A 1 72 ? -0.339 -7.332 -29.740 1.00 55.72 72 ILE A N 1
ATOM 563 C CA . ILE A 1 72 ? 0.503 -6.360 -30.457 1.00 55.72 72 ILE A CA 1
ATOM 564 C C . ILE A 1 72 ? 1.713 -7.105 -31.050 1.00 55.72 72 ILE A C 1
ATOM 566 O O . ILE A 1 72 ? 2.617 -7.443 -30.287 1.00 55.72 72 ILE A O 1
ATOM 570 N N . PRO A 1 73 ? 1.720 -7.420 -32.364 1.00 56.66 73 PRO A N 1
ATOM 571 C CA . PRO A 1 73 ? 2.913 -7.923 -33.046 1.00 56.66 73 PRO A CA 1
ATOM 572 C C . PRO A 1 73 ? 4.009 -6.855 -33.165 1.00 56.66 73 PRO A C 1
ATOM 574 O O . PRO A 1 73 ? 3.668 -5.651 -33.268 1.00 56.66 73 PRO A O 1
#

Secondary structure (DSSP, 8-state):
---HHHHHHHHHHHHT-HHHHHHHHHHHHHHHHH-TT-HHHHHHHHHHHHHHHHHHHHHHHHHHHHHHHHH--

Sequence (73 aa):
MVTIIEIIGLAFVDAVNPCALAVMIIVLMTLLTQNPEKKRQVLLGGLFFILAVFILYFLYGLIMIQFFSHVIP

Radius of gyration: 16.91 Å; chains: 1; bounding box: 33×22×54 Å

pLDDT: mean 80.82, std 9.44, range [50.81, 93.94]

Organism: NCBI:txid412755

Foldseek 3Di:
DCDPVNVVVVVVCVVPDVVVVVVLVVQLVVQCVVPVPCPVVSVVSSVVVVVVVVVVVVVVVVVVVVCCVVPPD